Protein AF-A0A4R6IB90-F1 (afdb_monomer_lite)

InterPro domains:
  IPR001584 Integrase, catalytic core [PF13333] (38-95)
  IPR001584 Integrase, catalytic core [PS50994] (1-95)
  IPR012337 Ribonuclease H-like superfamily [SSF53098] (1-89)
  IPR036397 Ribonuclease H superfamily [G3DSA:3.30.420.10] (1-96)
  IPR050900 Transposase IS3/IS150/IS904 [PTHR46889] (1-93)

Structure (mmCIF, N/CA/C/O backbone):
data_AF-A0A4R6IB90-F1
#
_entry.id   AF-A0A4R6IB90-F1
#
loop_
_atom_site.group_PDB
_atom_site.id
_atom_site.type_symbol
_atom_site.label_atom_id
_atom_site.label_alt_id
_atom_site.label_comp_id
_atom_site.label_asym_id
_atom_site.label_entity_id
_atom_site.label_seq_id
_atom_site.pdbx_PDB_ins_code
_atom_site.Cartn_x
_atom_site.Cartn_y
_atom_site.Cartn_z
_atom_site.occupancy
_atom_site.B_iso_or_equiv
_atom_site.auth_seq_id
_atom_site.auth_comp_id
_atom_site.auth_asym_id
_atom_site.auth_atom_id
_atom_site.pdbx_PDB_model_num
ATOM 1 N N . SER A 1 1 ? -0.928 2.593 13.605 1.00 71.75 1 SER A N 1
ATOM 2 C CA . SER A 1 1 ? 0.281 3.214 13.033 1.00 71.75 1 SER A CA 1
ATOM 3 C C . SER A 1 1 ? 1.440 2.973 13.977 1.00 71.75 1 SER A C 1
ATOM 5 O O . SER A 1 1 ? 1.213 2.699 15.151 1.00 71.75 1 SER A O 1
ATOM 7 N N . ASP A 1 2 ? 2.670 3.082 13.491 1.00 79.44 2 ASP A N 1
ATOM 8 C CA . ASP A 1 2 ? 3.824 3.168 14.381 1.00 79.44 2 ASP A CA 1
ATOM 9 C C . ASP A 1 2 ? 3.884 4.543 15.075 1.00 79.44 2 ASP A C 1
ATOM 11 O O . ASP A 1 2 ? 3.014 5.404 14.895 1.00 79.44 2 ASP A O 1
ATOM 15 N N . GLN A 1 3 ? 4.928 4.734 15.881 1.00 82.81 3 GLN A N 1
ATOM 16 C CA . GLN A 1 3 ? 5.259 6.013 16.509 1.00 82.81 3 GLN A CA 1
ATOM 17 C C . GLN A 1 3 ? 6.108 6.907 15.583 1.00 82.81 3 GLN A C 1
ATOM 19 O O . GLN A 1 3 ? 6.885 7.729 16.066 1.00 82.81 3 GLN A O 1
ATOM 24 N N . GLY A 1 4 ? 6.011 6.762 14.261 1.00 85.00 4 GLY A N 1
ATOM 25 C CA . GLY A 1 4 ? 6.690 7.638 13.310 1.00 85.00 4 GLY A CA 1
ATOM 26 C C . GLY A 1 4 ? 6.269 9.096 13.501 1.00 85.00 4 GLY A C 1
ATOM 27 O O . GLY A 1 4 ? 5.100 9.385 13.763 1.00 85.00 4 GLY A O 1
ATOM 28 N N . TRP A 1 5 ? 7.219 10.027 13.384 1.00 88.69 5 TRP A N 1
ATOM 29 C CA . TRP A 1 5 ? 6.978 11.453 13.642 1.00 88.69 5 TRP A CA 1
ATOM 30 C C . TRP A 1 5 ? 5.799 11.999 12.824 1.00 88.69 5 TRP A C 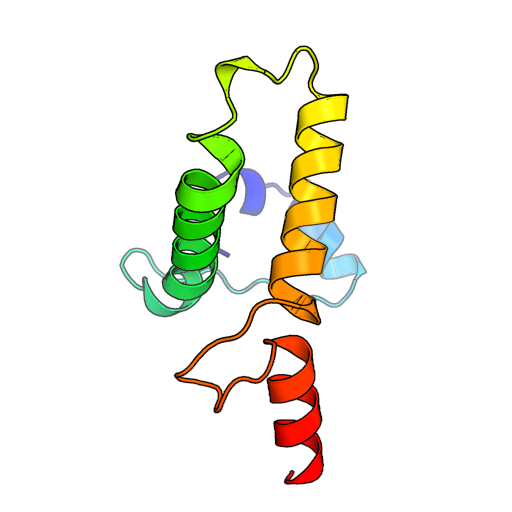1
ATOM 32 O O . TRP A 1 5 ? 4.935 12.679 13.376 1.00 88.69 5 TRP A O 1
ATOM 42 N N . GLN A 1 6 ? 5.690 11.628 11.548 1.00 89.19 6 GLN A N 1
ATOM 43 C CA . GLN A 1 6 ? 4.587 12.030 10.673 1.00 89.19 6 GLN A CA 1
ATOM 44 C C . GLN A 1 6 ? 3.203 11.682 11.250 1.00 89.19 6 GLN A C 1
ATOM 46 O O . GLN A 1 6 ? 2.282 12.493 11.175 1.00 89.19 6 GLN A O 1
ATOM 51 N N . TYR A 1 7 ? 3.066 10.529 11.912 1.00 88.38 7 TYR A N 1
ATOM 52 C CA . TYR A 1 7 ? 1.802 10.091 12.510 1.00 88.38 7 TYR A CA 1
ATOM 53 C C . TYR A 1 7 ? 1.534 10.731 13.878 1.00 88.38 7 TYR A C 1
ATOM 55 O O . TYR A 1 7 ? 0.413 10.674 14.379 1.00 88.38 7 TYR A O 1
ATOM 63 N N . GLN A 1 8 ? 2.538 11.367 14.484 1.00 89.44 8 GLN A N 1
ATOM 64 C CA . GLN A 1 8 ? 2.400 12.132 15.724 1.00 89.44 8 GLN A CA 1
ATOM 65 C C . GLN A 1 8 ? 2.074 13.614 15.481 1.00 89.44 8 GLN A C 1
ATOM 67 O O . GLN A 1 8 ? 1.798 14.350 16.428 1.00 89.44 8 GLN A O 1
ATOM 72 N N . MET A 1 9 ? 2.112 14.084 14.231 1.00 94.06 9 MET A N 1
ATOM 73 C CA . MET A 1 9 ? 1.830 15.482 13.916 1.00 94.06 9 MET A CA 1
ATOM 74 C C . MET A 1 9 ? 0.380 15.848 14.251 1.00 94.06 9 MET A C 1
ATOM 76 O O . MET A 1 9 ? -0.559 15.124 13.919 1.00 94.06 9 MET A O 1
ATOM 80 N N . ARG A 1 10 ? 0.184 17.038 14.839 1.00 93.56 10 ARG A N 1
ATOM 81 C CA . ARG A 1 10 ? -1.151 17.562 15.187 1.00 93.56 10 ARG A CA 1
ATOM 82 C C . ARG A 1 10 ? -2.095 17.603 13.990 1.00 93.56 10 ARG A C 1
ATOM 84 O O . ARG A 1 10 ? -3.275 17.316 14.141 1.00 93.56 10 ARG A O 1
ATOM 91 N N . TYR A 1 11 ? -1.575 17.949 12.812 1.00 95.19 11 TYR A N 1
ATOM 92 C CA . TYR A 1 11 ? -2.352 17.955 11.575 1.00 95.19 11 TYR A CA 1
ATOM 93 C C . TYR A 1 11 ? -2.961 16.576 11.289 1.00 95.19 11 TYR A C 1
ATOM 95 O O . TYR A 1 11 ? -4.172 16.468 11.126 1.00 95.19 11 TYR A O 1
ATOM 103 N N . TYR A 1 12 ? -2.141 15.523 11.335 1.00 93.25 12 TYR A N 1
ATOM 104 C CA . TYR A 1 12 ? -2.577 14.150 11.098 1.00 93.25 12 TYR A CA 1
ATOM 105 C C . TYR A 1 12 ? -3.607 13.689 12.140 1.00 93.25 12 TYR A C 1
ATOM 107 O O . TYR A 1 12 ? -4.672 13.193 11.782 1.00 93.25 12 TYR A O 1
ATOM 115 N N . GLN A 1 13 ? -3.344 13.932 13.428 1.00 92.94 13 GLN A N 1
ATOM 116 C CA . GLN A 1 13 ? -4.275 13.587 14.513 1.00 92.94 13 GLN A CA 1
ATOM 117 C C . GLN A 1 13 ? -5.629 14.294 14.374 1.00 92.94 13 GLN A C 1
ATOM 119 O O . GLN A 1 13 ? -6.680 13.681 14.569 1.00 92.94 13 GLN A O 1
ATOM 124 N N . ASN A 1 14 ? -5.612 15.581 14.017 1.00 95.50 14 ASN A N 1
ATOM 125 C CA . ASN A 1 14 ? -6.829 16.355 13.800 1.00 95.50 14 ASN A CA 1
ATOM 126 C C . ASN A 1 14 ? -7.628 15.814 12.615 1.00 95.50 14 ASN A C 1
ATOM 128 O O . ASN A 1 14 ? -8.850 15.728 12.703 1.00 95.50 14 ASN A O 1
ATOM 132 N N . GLU A 1 15 ? -6.956 15.433 11.531 1.00 96.38 15 GLU A N 1
ATOM 133 C CA . GLU A 1 15 ? -7.619 14.881 10.354 1.00 96.38 15 GLU A CA 1
ATOM 134 C C . GLU A 1 15 ? -8.265 13.522 10.650 1.00 96.38 15 GLU A C 1
ATOM 136 O O . GLU A 1 15 ? -9.427 13.305 10.309 1.00 96.38 15 GLU A O 1
ATOM 141 N N . LEU A 1 16 ? -7.583 12.646 11.395 1.00 94.75 16 LEU A N 1
ATOM 142 C CA . LEU A 1 16 ? -8.177 11.390 11.862 1.00 94.75 16 LEU A CA 1
ATOM 143 C C . LEU A 1 16 ? -9.421 11.636 12.724 1.00 94.75 16 LEU A C 1
ATOM 145 O O . LEU A 1 16 ? -10.464 11.025 12.492 1.00 94.75 16 LEU A O 1
ATOM 149 N N . LYS A 1 17 ? -9.342 12.582 13.669 1.00 94.31 17 LYS A N 1
ATOM 150 C CA . LYS A 1 17 ? -10.465 12.929 14.547 1.00 94.31 17 LYS A CA 1
ATOM 151 C C . LYS A 1 17 ? -11.667 13.467 13.766 1.00 94.31 17 LYS A C 1
ATOM 153 O O . LYS A 1 17 ? -12.793 13.091 14.080 1.00 94.31 17 LYS A O 1
ATOM 158 N N . LYS A 1 18 ? -11.446 14.310 12.750 1.00 97.06 18 LYS A N 1
ATOM 159 C CA . LYS A 1 18 ? -12.519 14.816 11.872 1.00 97.06 18 LYS A CA 1
ATOM 160 C C . LYS A 1 18 ? -13.240 13.693 11.128 1.00 97.06 18 LYS A C 1
ATOM 162 O O . LYS A 1 18 ? -14.449 13.769 10.958 1.00 97.06 18 LYS A O 1
ATOM 167 N N . ASN A 1 19 ? -12.510 12.654 10.730 1.00 96.31 19 ASN A N 1
ATOM 168 C CA . ASN A 1 19 ? -13.052 11.501 10.013 1.00 96.31 19 ASN A CA 1
ATOM 169 C C . ASN A 1 19 ? -13.567 10.386 10.949 1.00 96.31 19 ASN A C 1
ATOM 171 O O . ASN A 1 19 ? -13.900 9.301 10.482 1.00 96.31 19 ASN A O 1
ATOM 175 N N . GLY A 1 20 ? -13.618 10.615 12.269 1.00 95.38 20 GLY A N 1
ATOM 176 C CA . GLY A 1 20 ? -14.071 9.612 13.242 1.00 95.38 20 GLY A CA 1
ATOM 177 C C . GLY A 1 20 ? -13.123 8.417 13.403 1.00 95.38 20 GLY A C 1
ATOM 178 O O . GLY A 1 20 ? -13.519 7.382 13.934 1.00 95.38 20 GLY A O 1
ATOM 179 N N . ILE A 1 21 ? -11.872 8.541 12.953 1.00 93.75 21 ILE A N 1
ATOM 180 C CA . ILE A 1 21 ? -10.879 7.468 12.996 1.00 93.75 21 ILE A CA 1
ATOM 181 C C . ILE A 1 21 ? -10.107 7.551 14.313 1.00 93.75 21 ILE A C 1
ATOM 183 O O . ILE A 1 21 ? -9.440 8.545 14.608 1.00 93.75 21 ILE A O 1
ATOM 187 N N . ILE A 1 22 ? -10.156 6.475 15.099 1.00 89.25 22 ILE A N 1
ATOM 188 C CA . ILE A 1 22 ? -9.366 6.351 16.326 1.00 89.25 22 ILE A CA 1
ATOM 189 C C . ILE A 1 22 ? -7.953 5.909 15.952 1.00 89.25 22 ILE A C 1
ATOM 191 O O . ILE A 1 22 ? -7.740 4.809 15.439 1.00 89.25 22 ILE A O 1
ATOM 195 N N . GLN A 1 23 ? -6.967 6.758 16.234 1.00 86.88 23 GLN A N 1
ATOM 196 C CA . GLN A 1 23 ? -5.571 6.390 16.050 1.00 86.88 23 GLN A CA 1
ATOM 197 C C . GLN A 1 23 ? -5.143 5.378 17.119 1.00 86.88 23 GLN A C 1
ATOM 199 O O . GLN A 1 23 ? -5.144 5.682 18.309 1.00 86.88 23 GLN A O 1
ATOM 204 N N . SER A 1 24 ? -4.710 4.195 16.688 1.00 83.81 24 SER A N 1
ATOM 205 C CA . SER A 1 24 ? -3.984 3.246 17.534 1.00 83.81 24 SER A CA 1
ATOM 206 C C . SER A 1 24 ? -2.500 3.308 17.186 1.00 83.81 24 SER A C 1
ATOM 208 O O . SER A 1 24 ? -2.127 3.054 16.036 1.00 83.81 24 SER A O 1
ATOM 210 N N . MET A 1 25 ? -1.659 3.673 18.157 1.00 81.19 25 MET A N 1
ATOM 211 C CA . MET A 1 25 ? -0.205 3.575 18.028 1.00 81.19 25 MET A CA 1
ATOM 212 C C . MET A 1 25 ? 0.295 2.373 18.819 1.00 81.19 25 MET A C 1
ATOM 214 O O . MET A 1 25 ? 0.151 2.325 20.043 1.00 81.19 25 MET A O 1
ATOM 218 N N . SER A 1 26 ? 0.884 1.404 18.123 1.00 72.12 26 SER A N 1
ATOM 219 C CA . SER A 1 26 ? 1.479 0.231 18.757 1.00 72.12 26 SER A CA 1
ATOM 220 C C . SER A 1 26 ? 2.627 0.661 19.680 1.00 72.12 26 SER A C 1
ATOM 222 O O . SER A 1 26 ? 3.400 1.574 19.376 1.00 72.12 26 SER A O 1
ATOM 224 N N . ARG A 1 27 ? 2.733 0.025 20.857 1.00 69.56 27 ARG A N 1
ATOM 225 C CA . ARG A 1 27 ? 3.862 0.259 21.772 1.00 69.56 27 ARG A CA 1
ATOM 226 C C . ARG A 1 27 ? 5.168 -0.111 21.071 1.00 69.56 27 ARG A C 1
ATOM 228 O O . ARG A 1 27 ? 5.207 -1.065 20.294 1.00 69.56 27 ARG A O 1
ATOM 235 N N . LYS A 1 28 ? 6.254 0.591 21.403 1.00 65.12 28 LYS A N 1
ATOM 236 C CA . LYS A 1 28 ? 7.605 0.228 20.959 1.00 65.12 28 LYS A CA 1
ATOM 237 C C . LYS A 1 28 ? 7.869 -1.249 21.293 1.00 65.12 28 LYS A C 1
ATOM 239 O O . LYS A 1 28 ? 7.775 -1.636 22.453 1.00 65.12 28 LYS A O 1
ATOM 244 N N . GLY A 1 29 ? 8.144 -2.063 20.272 1.00 62.84 29 GLY A N 1
ATOM 245 C CA . GLY A 1 29 ? 8.330 -3.516 20.404 1.00 62.84 29 GLY A CA 1
ATOM 246 C C . GLY A 1 29 ? 7.111 -4.385 20.060 1.00 62.84 29 GLY A C 1
ATOM 247 O O . GLY A 1 29 ? 7.257 -5.601 20.017 1.00 62.84 29 GLY A O 1
ATOM 248 N N . ASN A 1 30 ? 5.938 -3.810 19.759 1.00 66.25 30 ASN A N 1
ATOM 249 C CA . ASN A 1 30 ? 4.801 -4.559 19.215 1.00 66.25 30 ASN A CA 1
ATOM 250 C C . ASN A 1 30 ? 4.801 -4.499 17.677 1.00 66.25 30 ASN A C 1
ATOM 252 O O . ASN A 1 30 ? 4.225 -3.592 17.077 1.00 66.25 30 ASN A O 1
ATOM 256 N N . CYS A 1 31 ? 5.489 -5.454 17.046 1.00 66.06 31 CYS A N 1
ATOM 257 C CA . CYS A 1 31 ? 5.639 -5.516 15.591 1.00 66.06 31 CYS A CA 1
ATOM 258 C C . CYS A 1 31 ? 4.428 -6.112 14.868 1.00 66.06 31 CYS A C 1
ATOM 260 O O . CYS A 1 31 ? 4.333 -5.954 13.657 1.00 66.06 31 CYS A O 1
ATOM 262 N N . LEU A 1 32 ? 3.506 -6.784 15.567 1.00 66.81 32 LEU A N 1
ATOM 263 C CA . LEU A 1 32 ? 2.453 -7.575 14.922 1.00 66.81 32 LEU A CA 1
ATOM 264 C C . LEU A 1 32 ? 1.567 -6.711 14.018 1.00 66.81 32 LEU A C 1
ATOM 266 O O . LEU A 1 32 ? 1.363 -7.064 12.856 1.00 66.81 32 LEU A O 1
ATOM 270 N N . ASP A 1 33 ? 1.159 -5.539 14.506 1.00 72.12 33 ASP A N 1
ATOM 271 C CA . ASP A 1 33 ? 0.287 -4.622 13.764 1.00 72.12 33 ASP A CA 1
ATOM 272 C C . ASP A 1 33 ? 0.971 -4.030 12.520 1.00 72.12 33 ASP A C 1
ATOM 274 O O . ASP A 1 33 ? 0.331 -3.831 11.488 1.00 72.12 33 ASP A O 1
ATOM 278 N N . ASN A 1 34 ? 2.283 -3.784 12.586 1.00 77.75 34 ASN A N 1
ATOM 279 C CA . ASN A 1 34 ? 3.039 -3.209 11.468 1.00 77.75 34 ASN A CA 1
ATOM 280 C C . ASN A 1 34 ? 3.581 -4.275 10.509 1.00 77.75 34 ASN A C 1
ATOM 282 O O . ASN A 1 34 ? 3.781 -3.999 9.329 1.00 77.75 34 ASN A O 1
ATOM 286 N N . SER A 1 35 ? 3.779 -5.504 10.984 1.00 83.62 35 SER A N 1
ATOM 287 C CA . SER A 1 35 ? 4.456 -6.569 10.237 1.00 83.62 35 SER A CA 1
ATOM 288 C C . SER A 1 35 ? 3.770 -6.897 8.912 1.00 83.62 35 SER A C 1
ATOM 290 O O . SER A 1 35 ? 4.433 -7.196 7.922 1.00 83.62 35 SER A O 1
ATOM 292 N N . ILE A 1 36 ? 2.438 -6.803 8.865 1.00 85.75 36 ILE A N 1
ATOM 293 C CA . ILE A 1 36 ? 1.647 -7.095 7.667 1.00 85.75 36 ILE A CA 1
ATOM 294 C C . ILE A 1 36 ? 1.921 -6.054 6.579 1.00 85.75 36 ILE A C 1
ATOM 296 O O . ILE A 1 36 ? 2.160 -6.415 5.424 1.00 85.75 36 ILE A O 1
ATOM 300 N N . ILE A 1 37 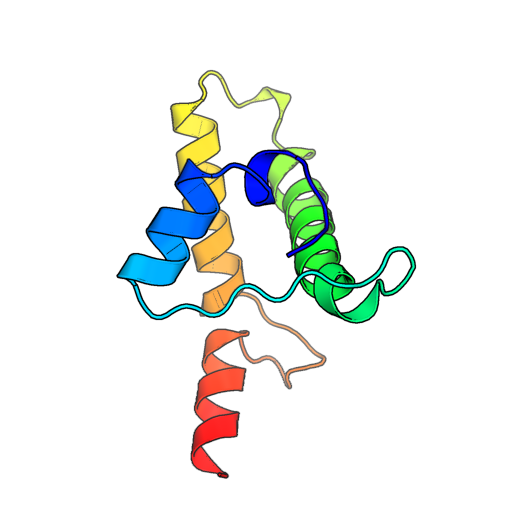? 1.896 -4.767 6.939 1.00 88.31 37 ILE A N 1
ATOM 301 C CA . ILE A 1 37 ? 2.119 -3.693 5.969 1.00 88.31 37 ILE A CA 1
ATOM 302 C C . ILE A 1 37 ? 3.602 -3.584 5.594 1.00 88.31 37 ILE A C 1
ATOM 304 O O . ILE A 1 37 ? 3.925 -3.372 4.428 1.00 88.31 37 ILE A O 1
ATOM 308 N N . GLU A 1 38 ? 4.513 -3.835 6.536 1.00 90.12 38 GLU A N 1
ATOM 309 C CA . GLU A 1 38 ? 5.949 -3.942 6.262 1.00 90.12 38 GLU A CA 1
ATOM 310 C C . GLU A 1 38 ? 6.245 -5.074 5.274 1.00 90.12 38 GLU A C 1
ATOM 312 O O . GLU A 1 38 ? 6.960 -4.862 4.295 1.00 90.12 38 GLU A O 1
ATOM 317 N N . ASN A 1 39 ? 5.632 -6.249 5.458 1.00 91.81 39 ASN A N 1
ATOM 318 C CA . ASN A 1 39 ? 5.769 -7.365 4.526 1.00 91.81 39 ASN A CA 1
ATOM 319 C C . ASN A 1 39 ? 5.275 -7.002 3.120 1.00 91.81 39 ASN A C 1
ATOM 321 O O . ASN A 1 39 ? 5.953 -7.304 2.135 1.00 91.81 39 ASN A O 1
ATOM 325 N N . PHE A 1 40 ? 4.135 -6.311 3.018 1.00 93.31 40 PHE A N 1
ATOM 326 C CA . PHE A 1 40 ? 3.654 -5.789 1.741 1.00 93.31 40 PHE A CA 1
ATOM 327 C C . PHE A 1 40 ? 4.681 -4.854 1.088 1.00 93.31 40 PHE A C 1
ATOM 329 O O . PHE A 1 40 ? 4.992 -5.032 -0.090 1.00 93.31 40 PHE A O 1
ATOM 336 N N . PHE A 1 41 ? 5.255 -3.907 1.836 1.00 94.50 41 PHE A N 1
ATOM 337 C CA . PHE A 1 41 ? 6.259 -2.989 1.296 1.00 94.50 41 PHE A CA 1
ATOM 338 C C . PHE A 1 41 ? 7.542 -3.695 0.861 1.00 94.50 41 PHE A C 1
ATOM 340 O O . PHE A 1 41 ? 8.098 -3.342 -0.179 1.00 94.50 41 PHE A O 1
ATOM 347 N N . SER A 1 42 ? 8.009 -4.698 1.607 1.00 95.12 42 SER A N 1
ATOM 348 C CA . SER A 1 42 ? 9.143 -5.528 1.188 1.00 95.12 42 SER A CA 1
ATOM 349 C C . SER A 1 42 ? 8.854 -6.214 -0.145 1.00 95.12 42 SER A C 1
ATOM 351 O O . SER A 1 42 ? 9.665 -6.133 -1.063 1.00 95.12 42 SER A O 1
ATOM 353 N N . ILE A 1 43 ? 7.672 -6.819 -0.283 1.00 94.94 43 ILE A N 1
ATOM 354 C CA . ILE A 1 43 ? 7.253 -7.489 -1.516 1.00 94.94 43 ILE A CA 1
ATOM 355 C C . ILE A 1 43 ? 7.148 -6.497 -2.681 1.00 94.94 43 ILE A C 1
ATOM 357 O O . ILE A 1 43 ? 7.702 -6.759 -3.744 1.00 94.94 43 ILE A O 1
ATOM 361 N N . LEU A 1 44 ? 6.498 -5.346 -2.490 1.00 96.31 44 LEU A N 1
ATOM 362 C CA . LEU A 1 44 ? 6.395 -4.292 -3.506 1.00 96.31 44 LEU A CA 1
ATOM 363 C C . LEU A 1 44 ? 7.776 -3.838 -3.982 1.00 96.31 44 LEU A C 1
ATOM 365 O O . LEU A 1 44 ? 8.027 -3.760 -5.186 1.00 96.31 44 LEU A O 1
ATOM 369 N N . LYS A 1 45 ? 8.700 -3.584 -3.051 1.00 95.31 45 LYS A N 1
ATOM 370 C CA . LYS A 1 45 ? 10.053 -3.151 -3.403 1.00 95.31 45 LYS A CA 1
ATOM 371 C C . LYS A 1 45 ? 10.806 -4.227 -4.181 1.00 95.31 45 LYS A C 1
ATOM 373 O O . LYS A 1 45 ? 11.430 -3.919 -5.188 1.00 95.31 45 LYS A O 1
ATOM 378 N N . THR A 1 46 ? 10.727 -5.484 -3.756 1.00 95.25 46 THR A N 1
ATOM 379 C CA . THR A 1 46 ? 11.433 -6.594 -4.409 1.00 95.25 46 THR A CA 1
ATOM 380 C C . THR A 1 46 ? 10.845 -6.969 -5.768 1.00 95.25 46 THR A C 1
ATOM 382 O O . THR A 1 46 ? 11.594 -7.235 -6.708 1.00 95.25 46 THR A O 1
ATOM 385 N N . GLU A 1 47 ? 9.521 -7.028 -5.889 1.00 94.12 47 GLU A N 1
ATOM 386 C CA . GLU A 1 47 ? 8.860 -7.491 -7.111 1.00 94.12 47 GLU A CA 1
ATOM 387 C C . GLU A 1 47 ? 8.749 -6.390 -8.170 1.00 94.12 47 GLU A C 1
ATOM 389 O O . GLU A 1 47 ? 8.956 -6.689 -9.345 1.00 94.12 47 GLU A O 1
ATOM 394 N N . MET A 1 48 ? 8.463 -5.146 -7.770 1.00 94.69 48 MET A N 1
ATOM 395 C CA . MET A 1 48 ? 8.213 -4.033 -8.693 1.00 94.69 48 MET A CA 1
ATOM 396 C C . MET A 1 48 ? 9.377 -3.045 -8.754 1.00 94.69 48 MET A C 1
ATOM 398 O O . MET A 1 48 ? 9.871 -2.762 -9.844 1.00 94.69 48 MET A O 1
ATOM 402 N N . PHE A 1 49 ? 9.844 -2.537 -7.610 1.00 93.69 49 PHE A N 1
ATOM 403 C CA . PHE A 1 49 ? 10.768 -1.399 -7.612 1.00 93.69 49 PHE A CA 1
ATOM 404 C C . PHE A 1 49 ? 12.194 -1.794 -8.008 1.00 93.69 49 PHE A C 1
ATOM 406 O O . PHE A 1 49 ? 12.704 -1.321 -9.015 1.00 93.69 49 PHE A O 1
ATOM 413 N N . TYR A 1 50 ? 12.847 -2.698 -7.273 1.00 93.12 50 TYR A N 1
ATOM 414 C CA . TYR A 1 50 ? 14.267 -3.014 -7.477 1.00 93.12 50 TYR A CA 1
ATOM 415 C C . TYR A 1 50 ? 14.568 -3.634 -8.845 1.00 93.12 50 TYR A C 1
ATOM 417 O O . TYR A 1 50 ? 15.671 -3.470 -9.360 1.00 93.12 50 TYR A O 1
ATOM 425 N N . LYS A 1 51 ? 13.592 -4.303 -9.467 1.00 88.00 51 LYS A N 1
ATOM 426 C CA . LYS A 1 51 ? 13.743 -4.840 -10.828 1.00 88.00 51 LYS A CA 1
ATOM 427 C C . LYS A 1 51 ? 13.694 -3.756 -11.904 1.00 88.00 51 LYS A C 1
ATOM 429 O O . LYS A 1 51 ? 14.320 -3.921 -12.948 1.00 88.00 51 LYS A O 1
ATOM 434 N N . ASN A 1 52 ? 12.976 -2.663 -11.641 1.00 88.81 52 ASN A N 1
ATOM 435 C CA . ASN A 1 52 ? 12.673 -1.635 -12.633 1.00 88.81 52 ASN A CA 1
ATOM 436 C C . ASN A 1 52 ? 13.263 -0.257 -12.307 1.00 88.81 52 ASN A C 1
ATOM 438 O O . ASN A 1 52 ? 13.118 0.665 -13.099 1.00 88.81 52 ASN A O 1
ATOM 442 N N . GLN A 1 53 ? 13.971 -0.119 -11.181 1.00 89.38 53 GLN A N 1
ATOM 443 C CA . GLN A 1 53 ? 14.408 1.166 -10.628 1.00 89.38 53 GLN A CA 1
ATOM 444 C C . GLN A 1 53 ? 15.134 2.057 -11.642 1.00 89.38 53 GLN A C 1
ATOM 446 O O . GLN A 1 53 ? 14.906 3.259 -11.675 1.00 89.38 53 GLN A O 1
ATOM 451 N N . LYS A 1 54 ? 15.998 1.468 -12.475 1.00 91.00 54 LYS A N 1
ATOM 452 C CA . LYS A 1 54 ? 16.795 2.193 -13.476 1.00 91.00 54 LYS A CA 1
ATOM 453 C C . LYS A 1 54 ? 16.000 2.692 -14.691 1.00 91.00 54 LYS A C 1
ATOM 455 O O . LYS A 1 54 ? 16.584 3.353 -15.539 1.00 91.00 54 LYS A O 1
ATOM 460 N N . TYR A 1 55 ? 14.727 2.317 -14.812 1.00 89.94 55 TYR A N 1
ATOM 461 C CA . TYR A 1 55 ? 13.867 2.667 -15.944 1.00 89.94 55 TYR A CA 1
ATOM 462 C C . TYR A 1 55 ? 12.835 3.745 -15.607 1.00 89.94 55 TYR A C 1
ATOM 464 O O . TYR A 1 55 ? 12.179 4.226 -16.521 1.00 89.94 55 TYR A O 1
ATOM 472 N N . PHE A 1 56 ? 12.695 4.122 -14.331 1.00 92.75 56 PHE A N 1
ATOM 473 C CA . PHE A 1 56 ? 11.855 5.249 -13.938 1.00 92.75 56 PHE A CA 1
ATOM 474 C C . PHE A 1 56 ? 12.609 6.554 -14.186 1.00 92.75 56 PHE A C 1
ATOM 476 O O . PHE A 1 56 ? 13.632 6.819 -13.553 1.00 92.75 56 PHE A O 1
ATOM 483 N N . ASN A 1 57 ? 12.094 7.363 -15.104 1.00 93.62 57 ASN A N 1
ATOM 484 C CA . ASN A 1 57 ? 12.655 8.654 -15.495 1.00 93.62 57 ASN A CA 1
ATOM 485 C C . ASN A 1 57 ? 11.985 9.820 -14.763 1.00 93.62 57 ASN A C 1
ATOM 487 O O . ASN A 1 57 ? 12.505 10.936 -14.780 1.00 93.62 57 ASN A O 1
ATOM 491 N N . SER A 1 58 ? 10.845 9.575 -14.112 1.00 96.00 58 SER A N 1
ATOM 492 C CA . SER A 1 58 ? 10.120 10.582 -13.345 1.00 96.00 58 SER A CA 1
ATOM 493 C C . SER A 1 58 ? 9.401 9.991 -12.128 1.00 96.00 58 SER A C 1
ATOM 495 O O . SER A 1 58 ? 9.256 8.772 -11.985 1.00 96.00 58 SER A O 1
ATOM 497 N N . LEU A 1 59 ? 8.962 10.870 -11.222 1.00 95.06 59 LEU A N 1
ATOM 498 C CA . LEU A 1 59 ? 8.157 10.467 -10.068 1.00 95.06 59 LEU A CA 1
ATOM 499 C C . LEU A 1 59 ? 6.760 10.006 -10.493 1.00 95.06 59 LEU A C 1
ATOM 501 O O . LEU A 1 59 ? 6.228 9.082 -9.889 1.00 95.06 59 LEU A O 1
ATOM 505 N N . GLU A 1 60 ? 6.205 10.597 -11.549 1.00 96.69 60 GLU A N 1
ATOM 506 C CA . GLU A 1 60 ? 4.908 10.228 -12.116 1.00 96.69 60 GLU A CA 1
ATOM 507 C C . GLU A 1 60 ? 4.931 8.798 -12.676 1.00 96.69 60 GLU A C 1
ATOM 509 O O . GLU A 1 60 ? 4.004 8.027 -12.435 1.00 96.69 60 GLU A O 1
ATOM 514 N N . GLU A 1 61 ? 6.007 8.399 -13.365 1.00 95.50 61 GLU A N 1
ATOM 515 C CA . GLU A 1 61 ? 6.172 7.015 -13.837 1.00 95.50 61 GLU A CA 1
ATOM 516 C C . GLU A 1 61 ? 6.232 6.019 -12.669 1.00 95.50 61 GLU A C 1
ATOM 518 O O . GLU A 1 61 ? 5.625 4.946 -12.721 1.00 95.50 61 GLU A O 1
ATOM 523 N N . LEU A 1 62 ? 6.939 6.378 -11.593 1.00 96.00 62 LEU A N 1
ATOM 524 C CA . LEU A 1 62 ? 7.002 5.561 -10.383 1.00 96.00 62 LEU A CA 1
ATOM 525 C C . LEU A 1 62 ? 5.635 5.474 -9.688 1.00 96.00 62 LEU A C 1
ATOM 527 O O . LEU A 1 62 ? 5.249 4.398 -9.230 1.00 96.00 62 LEU A O 1
ATOM 531 N N . GLU A 1 63 ? 4.899 6.582 -9.606 1.00 96.31 63 GLU A N 1
ATOM 532 C CA . GLU A 1 63 ? 3.556 6.625 -9.026 1.00 96.31 63 GLU A CA 1
ATOM 533 C C . GLU A 1 63 ? 2.591 5.718 -9.796 1.00 96.31 63 GLU A C 1
ATOM 535 O O . GLU A 1 63 ? 1.925 4.877 -9.187 1.00 96.31 63 GLU A O 1
ATOM 540 N N . LEU A 1 64 ? 2.581 5.809 -11.130 1.00 96.50 64 LEU A N 1
ATOM 541 C CA . LEU A 1 64 ? 1.776 4.940 -11.989 1.00 96.50 64 LEU A CA 1
ATOM 542 C C . LEU A 1 64 ? 2.119 3.462 -11.773 1.00 96.50 64 LEU A C 1
ATOM 544 O O . LEU A 1 64 ? 1.221 2.649 -11.551 1.00 96.50 64 LEU A O 1
ATOM 548 N N . ALA A 1 65 ? 3.407 3.113 -11.734 1.00 96.19 65 ALA A N 1
ATOM 549 C CA . ALA A 1 65 ? 3.834 1.740 -11.481 1.00 96.19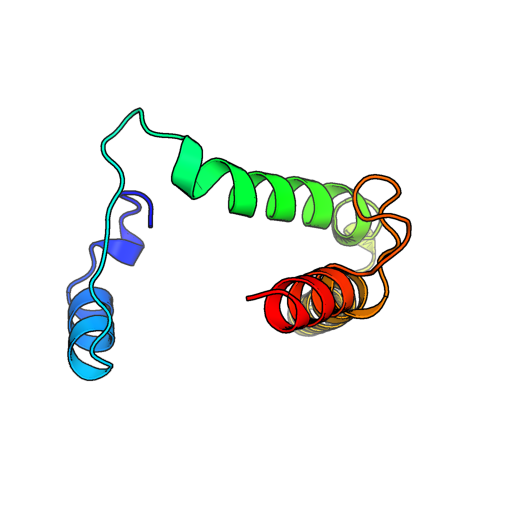 65 ALA A CA 1
ATOM 550 C C . ALA A 1 65 ? 3.415 1.230 -10.090 1.00 96.19 65 ALA A C 1
ATOM 552 O O . ALA A 1 65 ? 3.066 0.056 -9.932 1.00 96.19 65 ALA A O 1
ATOM 553 N N . ILE A 1 66 ? 3.414 2.094 -9.068 1.00 96.56 66 ILE A N 1
ATOM 554 C CA . ILE A 1 66 ? 2.902 1.759 -7.733 1.00 96.56 66 ILE A CA 1
ATOM 555 C C . ILE A 1 66 ? 1.391 1.505 -7.783 1.00 96.56 66 ILE A C 1
ATOM 557 O O . ILE A 1 66 ? 0.939 0.501 -7.226 1.00 96.56 66 ILE A O 1
ATOM 561 N N . ILE A 1 67 ? 0.618 2.363 -8.455 1.00 97.25 67 ILE A N 1
ATOM 562 C CA . ILE A 1 67 ? -0.839 2.214 -8.601 1.00 97.25 67 ILE A CA 1
ATOM 563 C C . ILE A 1 67 ? -1.174 0.892 -9.303 1.00 97.25 67 ILE A C 1
ATOM 565 O O . ILE A 1 67 ? -1.965 0.098 -8.787 1.00 97.25 67 ILE A O 1
ATOM 569 N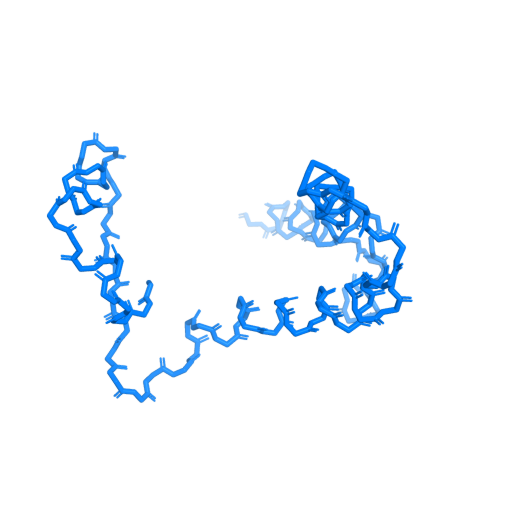 N . GLU A 1 68 ? -0.529 0.613 -10.436 1.00 96.88 68 GLU A N 1
ATOM 570 C CA . GLU A 1 68 ? -0.730 -0.626 -11.194 1.00 96.88 68 GLU A CA 1
ATOM 571 C C . GLU A 1 68 ? -0.362 -1.866 -10.378 1.00 96.88 68 GLU A C 1
ATOM 573 O O . GLU A 1 68 ? -1.070 -2.879 -10.403 1.00 96.88 68 GLU A O 1
ATOM 578 N N . TYR A 1 69 ? 0.728 -1.791 -9.612 1.00 96.75 69 TYR A N 1
ATOM 579 C CA . TYR A 1 69 ? 1.151 -2.890 -8.760 1.00 96.75 69 TYR A CA 1
ATOM 580 C C . TYR A 1 69 ? 0.183 -3.134 -7.598 1.00 96.75 69 TYR A C 1
ATOM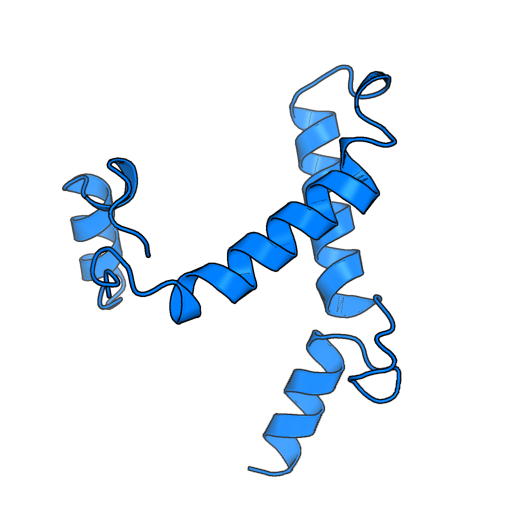 582 O O . TYR A 1 69 ? -0.067 -4.289 -7.249 1.00 96.75 69 TYR A O 1
ATOM 590 N N . ILE A 1 70 ? -0.387 -2.082 -7.001 1.00 96.81 70 ILE A N 1
ATOM 591 C CA . ILE A 1 70 ? -1.407 -2.207 -5.950 1.00 96.81 70 ILE A CA 1
ATOM 592 C C . ILE A 1 70 ? -2.660 -2.894 -6.501 1.00 96.81 70 ILE A C 1
ATOM 594 O O . ILE A 1 70 ? -3.182 -3.808 -5.854 1.00 96.81 70 ILE A O 1
ATOM 598 N N . ASP A 1 71 ? -3.116 -2.509 -7.696 1.00 97.56 71 ASP A N 1
ATOM 599 C CA . ASP A 1 71 ? -4.237 -3.178 -8.361 1.00 97.56 71 ASP A CA 1
ATOM 600 C C . ASP A 1 71 ? -3.926 -4.660 -8.621 1.00 97.56 71 ASP A C 1
ATOM 602 O O . ASP A 1 71 ? -4.688 -5.543 -8.216 1.00 97.56 71 ASP A O 1
ATOM 606 N N . TYR A 1 72 ? -2.765 -4.957 -9.215 1.00 96.81 72 TYR A N 1
ATOM 607 C CA . TYR A 1 72 ? -2.319 -6.334 -9.420 1.00 96.81 72 TYR A CA 1
ATOM 608 C C . TYR A 1 72 ? -2.300 -7.121 -8.103 1.00 96.81 72 TYR A C 1
ATOM 610 O O . TYR A 1 72 ? -2.862 -8.217 -8.024 1.00 96.81 72 TYR A O 1
ATOM 618 N N . TYR A 1 73 ? -1.692 -6.559 -7.057 1.00 95.56 73 TYR A N 1
ATOM 619 C CA . TYR A 1 73 ? -1.540 -7.216 -5.766 1.00 95.56 73 TYR A CA 1
ATOM 620 C C . TYR A 1 73 ? -2.891 -7.568 -5.142 1.00 95.56 73 TYR A C 1
ATOM 622 O O . TYR A 1 73 ? -3.040 -8.670 -4.617 1.00 95.56 73 TYR A O 1
ATOM 630 N N . ASN A 1 74 ? -3.865 -6.660 -5.196 1.00 95.00 74 ASN A N 1
ATOM 631 C CA . ASN A 1 74 ? -5.165 -6.847 -4.556 1.00 95.00 74 ASN A CA 1
ATOM 632 C C . ASN A 1 74 ? -6.121 -7.709 -5.380 1.00 95.00 74 ASN A C 1
ATOM 634 O O . ASN A 1 74 ? -6.806 -8.562 -4.811 1.00 95.00 74 ASN A O 1
ATOM 638 N N . ASN A 1 75 ? -6.151 -7.509 -6.698 1.00 94.94 75 ASN A N 1
ATOM 639 C CA . ASN A 1 75 ? -7.212 -8.038 -7.552 1.00 94.94 75 ASN A CA 1
ATOM 640 C C . ASN A 1 75 ? -6.782 -9.271 -8.351 1.00 94.94 75 ASN A C 1
ATOM 642 O O . ASN A 1 75 ? -7.611 -10.138 -8.621 1.00 94.94 75 ASN A O 1
ATOM 646 N N . ARG A 1 76 ? -5.492 -9.396 -8.687 1.00 94.56 76 ARG A N 1
ATOM 647 C CA . ARG A 1 76 ? -4.998 -10.395 -9.655 1.00 94.56 76 ARG A CA 1
ATOM 648 C C . ARG A 1 76 ? -3.964 -11.371 -9.084 1.00 94.56 76 ARG A C 1
ATOM 650 O O . ARG A 1 76 ? -3.788 -12.459 -9.626 1.00 94.56 76 ARG A O 1
ATOM 657 N N . ARG A 1 77 ? -3.283 -11.024 -7.988 1.00 93.81 77 ARG A N 1
ATOM 658 C CA . ARG A 1 77 ? -2.210 -11.844 -7.403 1.00 93.81 77 ARG A CA 1
ATOM 659 C C . ARG A 1 77 ? -2.724 -13.177 -6.871 1.00 93.81 77 ARG A C 1
ATOM 661 O O . ARG A 1 77 ? -3.376 -13.230 -5.834 1.00 93.81 77 ARG A O 1
ATOM 668 N N . ILE A 1 78 ? -2.293 -14.263 -7.493 1.00 91.62 78 ILE A N 1
ATOM 669 C CA . ILE A 1 78 ? -2.574 -15.622 -7.030 1.00 91.62 78 ILE A CA 1
ATOM 670 C C . ILE A 1 78 ? -1.716 -15.932 -5.798 1.00 91.62 78 ILE A C 1
ATOM 672 O O . ILE A 1 78 ? -0.489 -15.805 -5.822 1.00 91.62 78 ILE A O 1
ATOM 676 N N . LYS A 1 79 ? -2.351 -16.369 -4.707 1.00 88.81 79 LYS A N 1
ATOM 677 C CA . LYS A 1 79 ? -1.655 -16.866 -3.512 1.00 88.81 79 LYS A CA 1
ATOM 678 C C . LYS A 1 79 ? -2.071 -18.301 -3.213 1.00 88.81 79 LYS A C 1
ATOM 680 O O . LYS A 1 79 ? -3.225 -18.556 -2.883 1.00 88.81 79 LYS A O 1
ATOM 685 N N . ALA A 1 80 ? -1.111 -19.229 -3.225 1.00 89.06 80 ALA A N 1
ATOM 686 C CA . ALA A 1 80 ? -1.356 -20.635 -2.881 1.00 89.06 80 ALA A CA 1
ATOM 687 C C . ALA A 1 80 ? -1.983 -20.788 -1.481 1.00 89.06 80 ALA A C 1
ATOM 689 O O . ALA A 1 80 ? -2.957 -21.514 -1.306 1.00 89.06 80 ALA A O 1
ATOM 690 N N . LYS A 1 81 ? -1.506 -20.002 -0.504 1.00 88.12 81 LYS A N 1
ATOM 691 C CA . LYS A 1 81 ? -2.069 -19.949 0.858 1.00 88.12 81 LYS A CA 1
ATOM 692 C C . LYS A 1 81 ? -3.541 -19.506 0.894 1.00 88.12 81 LYS A C 1
ATOM 694 O O . LYS A 1 81 ? -4.248 -19.842 1.835 1.00 88.12 81 LYS A O 1
ATOM 699 N N . LEU A 1 82 ? -4.003 -18.773 -0.120 1.00 89.25 82 LEU A N 1
ATOM 700 C CA . LEU A 1 82 ? -5.390 -18.323 -0.264 1.00 89.25 82 LEU A CA 1
ATOM 701 C C . LEU A 1 82 ? -6.177 -19.210 -1.242 1.00 89.25 82 LEU A C 1
ATOM 703 O O . LEU A 1 82 ? -7.104 -18.735 -1.887 1.00 89.25 82 LEU A O 1
ATOM 707 N N . LYS A 1 83 ? -5.790 -20.485 -1.405 1.00 89.50 83 LYS A N 1
ATOM 708 C CA . LYS A 1 83 ? -6.409 -21.425 -2.361 1.00 89.50 83 LYS A CA 1
ATOM 709 C C . LYS A 1 83 ? -6.430 -20.895 -3.805 1.00 89.50 83 LYS A C 1
ATOM 711 O O . LYS A 1 83 ? -7.351 -21.167 -4.562 1.00 89.50 83 LYS A O 1
ATOM 716 N N . GLY A 1 84 ? -5.423 -20.104 -4.173 1.00 90.81 84 GLY A N 1
ATOM 717 C CA . GLY A 1 84 ? -5.315 -19.493 -5.498 1.00 90.81 84 GLY A CA 1
ATOM 718 C C . GLY A 1 84 ? -6.104 -18.192 -5.678 1.00 90.81 84 GLY A C 1
ATOM 719 O O . GLY A 1 84 ? -6.014 -17.584 -6.739 1.00 90.81 84 GLY A O 1
ATOM 720 N N . MET A 1 85 ? -6.824 -17.720 -4.658 1.00 92.12 85 MET A N 1
ATOM 721 C CA . MET A 1 85 ? -7.551 -16.452 -4.721 1.00 92.12 85 MET A CA 1
ATOM 722 C C . MET A 1 85 ? -6.622 -15.239 -4.605 1.00 92.12 85 MET A C 1
ATOM 724 O O . MET A 1 85 ? -5.564 -15.292 -3.964 1.00 92.12 85 MET A O 1
ATOM 728 N N . SER A 1 86 ? -7.067 -14.122 -5.185 1.00 93.56 86 SER A N 1
ATOM 729 C CA . SER A 1 86 ? -6.516 -12.802 -4.892 1.00 93.56 86 SER A CA 1
ATOM 730 C C . SER A 1 86 ? -6.896 -12.347 -3.479 1.00 93.56 86 SER A C 1
ATOM 732 O O . SER A 1 86 ? -7.876 -12.846 -2.916 1.00 93.56 86 SER A O 1
ATOM 734 N N . PRO A 1 87 ? -6.150 -11.408 -2.869 1.00 93.38 87 PRO A N 1
ATOM 735 C CA . PRO A 1 87 ? -6.515 -10.846 -1.570 1.00 93.38 87 PRO A CA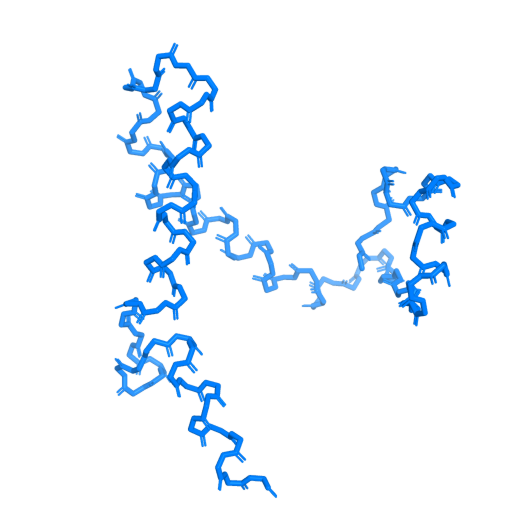 1
ATOM 736 C C . PRO A 1 87 ? -7.948 -10.305 -1.512 1.00 93.38 87 PRO A C 1
ATOM 738 O O . PRO A 1 87 ? -8.622 -10.500 -0.500 1.00 93.38 87 PRO A O 1
ATOM 741 N N . TYR A 1 88 ? -8.423 -9.666 -2.586 1.00 93.19 88 TYR A N 1
ATOM 742 C CA . TYR A 1 88 ? -9.800 -9.190 -2.680 1.00 93.19 88 TYR A CA 1
ATOM 743 C C . TYR A 1 88 ? -10.803 -10.349 -2.678 1.00 93.19 88 TYR A C 1
ATOM 745 O O . TYR A 1 88 ? -11.689 -10.379 -1.824 1.00 93.19 88 TYR A O 1
ATOM 753 N N . ASN A 1 89 ? -10.622 -11.340 -3.557 1.00 92.38 89 ASN A N 1
ATOM 754 C CA . ASN A 1 89 ? -11.531 -12.487 -3.645 1.00 92.38 89 ASN A CA 1
ATOM 755 C C . ASN A 1 89 ? -11.562 -13.286 -2.340 1.00 92.38 89 ASN A C 1
ATOM 757 O O . ASN A 1 89 ? -12.627 -13.681 -1.881 1.00 92.38 89 ASN A O 1
ATOM 761 N N . PHE A 1 90 ? -10.406 -13.464 -1.695 1.00 92.75 90 PHE A N 1
ATOM 762 C CA . PHE A 1 90 ? -10.328 -14.123 -0.395 1.00 92.75 90 PHE A CA 1
ATOM 763 C C . PHE A 1 90 ? -11.117 -13.367 0.683 1.00 92.75 90 PHE A C 1
ATOM 765 O O . PHE A 1 90 ? -11.798 -13.991 1.494 1.00 92.75 90 PHE A O 1
ATOM 772 N N . ARG A 1 91 ? -11.061 -12.026 0.682 1.00 91.06 91 ARG A N 1
ATOM 773 C CA . ARG A 1 91 ? -11.846 -11.193 1.601 1.00 91.06 91 ARG A CA 1
ATOM 774 C C . ARG A 1 91 ? -13.346 -11.333 1.345 1.00 91.06 91 ARG A C 1
ATOM 776 O O . ARG A 1 91 ? -14.078 -11.530 2.308 1.00 91.06 91 ARG A O 1
ATOM 783 N N . GLN A 1 92 ? -13.791 -11.242 0.090 1.00 91.81 92 GLN A N 1
ATOM 784 C CA . GLN A 1 92 ? -15.211 -11.395 -0.252 1.00 91.81 92 GLN A CA 1
ATOM 785 C C . GLN A 1 92 ? -15.726 -12.772 0.164 1.00 91.81 92 GLN A C 1
ATOM 787 O O . GLN A 1 92 ? -16.679 -12.856 0.928 1.00 91.81 92 GLN A O 1
ATOM 792 N N . HIS A 1 93 ? -14.998 -13.831 -0.200 1.00 88.81 93 HIS A N 1
ATOM 793 C CA . HIS A 1 93 ? -15.330 -15.191 0.205 1.00 88.81 93 HIS A CA 1
ATOM 794 C C . HIS A 1 93 ? -15.418 -15.321 1.729 1.00 88.81 93 HIS A C 1
ATOM 796 O O . HIS A 1 93 ? -16.359 -15.907 2.231 1.00 88.81 93 HIS A O 1
ATOM 802 N N . SER A 1 94 ? -14.490 -14.733 2.496 1.00 85.19 94 SER A N 1
ATOM 803 C CA . SER A 1 94 ? -14.544 -14.803 3.965 1.00 85.19 94 SER A CA 1
ATOM 804 C C . SER A 1 94 ? -15.750 -14.094 4.590 1.00 85.19 94 SER A C 1
ATOM 806 O O . SER A 1 94 ? -16.180 -14.501 5.662 1.00 85.19 94 SER A O 1
ATOM 808 N N . LEU A 1 95 ? -16.289 -13.059 3.937 1.00 82.00 95 LEU A N 1
ATOM 809 C CA . LEU A 1 95 ? -17.470 -12.330 4.406 1.00 82.00 95 LEU A CA 1
ATOM 810 C C . LEU A 1 95 ? -18.772 -13.079 4.102 1.00 82.00 95 LEU A C 1
ATOM 812 O O . LEU A 1 95 ? -19.736 -12.898 4.827 1.00 82.00 95 LEU A O 1
ATOM 816 N N . GLU A 1 96 ? -18.799 -13.934 3.077 1.00 75.06 96 GLU A N 1
ATOM 817 C CA . GLU A 1 96 ? -19.966 -14.771 2.750 1.00 75.06 96 GLU A CA 1
ATOM 818 C C . GLU A 1 96 ? -20.241 -15.863 3.803 1.00 75.06 96 GLU A C 1
ATOM 820 O O . GLU A 1 96 ? -21.337 -16.419 3.833 1.00 75.06 96 GLU A O 1
ATOM 825 N N . TYR A 1 97 ? -19.264 -16.175 4.665 1.00 64.31 97 TYR A N 1
ATOM 826 C CA . TYR A 1 97 ? -19.388 -17.167 5.746 1.00 64.31 97 TYR A CA 1
ATOM 827 C C . TYR A 1 97 ? -19.445 -16.550 7.154 1.00 64.31 97 TYR A C 1
ATOM 829 O O . TYR A 1 97 ? -19.317 -17.288 8.135 1.00 64.31 97 TYR A O 1
ATOM 837 N N . ILE A 1 98 ? -19.597 -15.224 7.261 1.00 52.94 98 ILE A N 1
ATOM 838 C CA . ILE A 1 98 ? -19.859 -14.499 8.518 1.00 52.94 98 ILE A CA 1
ATOM 839 C C . ILE A 1 98 ? -21.324 -14.074 8.525 1.00 52.94 98 ILE A C 1
ATOM 841 O O . ILE A 1 98 ? -21.974 -14.283 9.573 1.00 52.94 98 ILE A O 1
#

Organism: NCBI:txid244584

Foldseek 3Di:
DEPDPVCVDPVNVVVCVVVVHDDDYDDVPPCPVVVVVVVVVVCCCVVQCVVCVVVDPDPVSVVVSSVVVVCCQAAPDQDVVLVGGHVPVSVVVVVVVD

Sequence (98 aa):
SDQGWQYQMRYYQNELKKNGIIQSMSRKGNCLDNSIIENFFSILKTEMFYKNQKYFNSLEELELAIIEYIDYYNNRRIKAKLKGMSPYNFRQHSLEYI

Radius of gyration: 16.99 Å; chains: 1; bounding box: 37×39×38 Å

pLDDT: mean 88.95, std 9.36, range [52.94, 97.56]

Secondary structure (DSSP, 8-state):
--S-HHHHSHHHHHHHHHTTPPPPPPPTT--HHHHHHHHHHHHHIIIIIHHHGGG--SHHHHHHHHHHHHHIIIII---GGGTT--HHHHHHHHHHT-